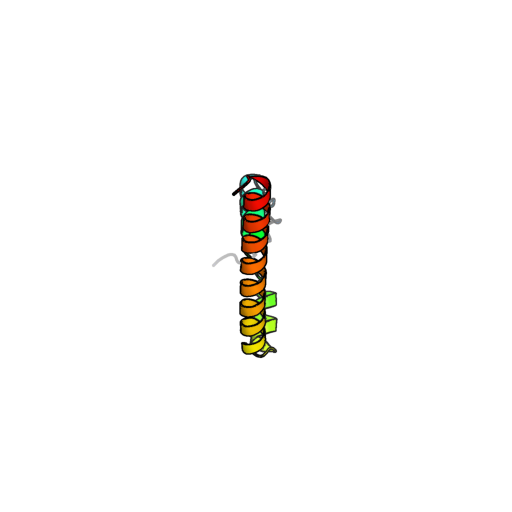Protein AF-A4BLM3-F1 (afdb_monomer_lite)

InterPro domains:
  IPR021344 Protein of unknown function DUF2970 [PF11174] (20-74)

Radius of gyration: 23.95 Å; chains: 1; bounding box: 36×38×82 Å

Organism: NCBI:txid314278

Sequence (79 aa):
MNADTQKQAVPAEQPRVSTWQVIKSTLAAGFGVQSEAARQRDFTHGRPLHFIIAGVVGTILFVLTVAMIVRVVLHMAGA

Secondary structure (DSSP, 8-state):
--------PPPPPPPPPPHHHHHHHHHHHHTT---HHHHHHHHHHS-HHHHHHHHHHHHHHHHHHHHHHHHHHHHHTT-

Structure (mmCIF, N/CA/C/O backbone):
data_AF-A4BLM3-F1
#
_entry.id   AF-A4BLM3-F1
#
loop_
_atom_site.group_PDB
_atom_site.id
_atom_site.type_symbol
_atom_site.label_atom_id
_atom_site.label_alt_id
_atom_site.label_comp_id
_atom_site.label_asym_id
_atom_site.label_entity_id
_atom_s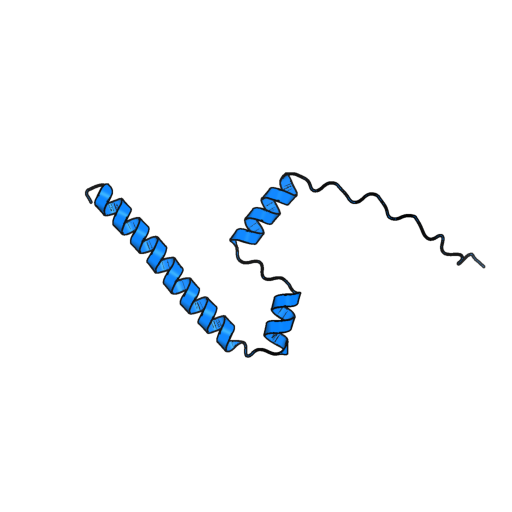ite.label_seq_id
_atom_site.pdbx_PDB_ins_code
_atom_site.Cartn_x
_atom_site.Cartn_y
_atom_site.Cartn_z
_atom_site.occupancy
_atom_site.B_iso_or_equiv
_atom_site.auth_seq_id
_atom_site.auth_comp_id
_atom_site.auth_asym_id
_atom_site.auth_atom_id
_atom_site.pdbx_PDB_model_num
ATOM 1 N N . MET A 1 1 ? -7.509 17.499 56.433 1.00 49.06 1 MET A N 1
ATOM 2 C CA . MET A 1 1 ? -8.288 16.765 55.415 1.00 49.06 1 MET A CA 1
ATOM 3 C C . MET A 1 1 ? -8.967 17.824 54.547 1.00 49.06 1 MET A C 1
ATOM 5 O O . MET A 1 1 ? -9.996 18.341 54.948 1.00 49.06 1 MET A O 1
ATOM 9 N N . ASN A 1 2 ? -8.199 18.524 53.707 1.00 49.28 2 ASN A N 1
ATOM 10 C CA . ASN A 1 2 ? -7.910 18.254 52.282 1.00 49.28 2 ASN A CA 1
ATOM 11 C C . ASN A 1 2 ? -9.210 18.353 51.459 1.00 49.28 2 ASN A C 1
ATOM 13 O O . ASN A 1 2 ? -10.098 17.543 51.667 1.00 49.28 2 ASN A O 1
ATOM 17 N N . ALA A 1 3 ? -9.484 19.460 50.761 1.00 59.56 3 ALA A N 1
ATOM 18 C CA . ALA A 1 3 ? -8.800 20.004 49.574 1.00 59.56 3 ALA A CA 1
ATOM 19 C C . ALA A 1 3 ? -9.199 19.310 48.257 1.00 59.56 3 ALA A C 1
ATOM 21 O O . ALA A 1 3 ? -8.327 18.947 47.483 1.00 59.56 3 ALA A O 1
ATOM 22 N N . ASP A 1 4 ? -10.502 19.217 47.973 1.00 57.00 4 ASP A N 1
ATOM 23 C CA . ASP A 1 4 ? -11.010 18.714 46.684 1.00 57.00 4 ASP A CA 1
ATOM 24 C C . ASP A 1 4 ? -11.801 19.775 45.903 1.00 57.00 4 ASP A C 1
ATOM 26 O O . ASP A 1 4 ? -12.658 19.468 45.074 1.00 57.00 4 ASP A O 1
ATOM 30 N N . THR A 1 5 ? -11.482 21.056 46.105 1.00 61.09 5 THR A N 1
ATOM 31 C CA . THR A 1 5 ? -11.844 22.089 45.128 1.00 61.09 5 THR A CA 1
ATOM 32 C C . THR A 1 5 ? -10.905 21.936 43.937 1.00 61.09 5 THR A C 1
ATOM 34 O O . THR A 1 5 ? -9.881 22.616 43.835 1.00 61.09 5 THR A O 1
ATOM 37 N N . GLN A 1 6 ? -11.227 20.982 43.059 1.00 60.81 6 GLN A N 1
ATOM 38 C CA . GLN A 1 6 ? -10.545 20.786 41.788 1.00 60.81 6 GLN A CA 1
ATOM 39 C C . GLN A 1 6 ? -10.612 22.073 40.965 1.00 60.81 6 GLN A C 1
ATOM 41 O O . GLN A 1 6 ? -11.619 22.434 40.358 1.00 60.81 6 GLN A O 1
ATOM 46 N N . LYS A 1 7 ? -9.475 22.759 40.981 1.00 56.25 7 LYS A N 1
ATOM 47 C CA . LYS A 1 7 ? -9.083 23.864 40.124 1.00 56.25 7 LYS A CA 1
ATOM 48 C C . LYS A 1 7 ? -9.171 23.390 38.669 1.00 56.25 7 LYS A C 1
ATO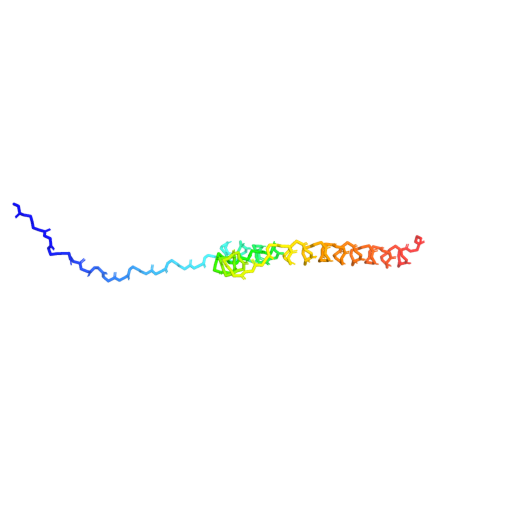M 50 O O . LYS A 1 7 ? -8.275 22.700 38.191 1.00 56.25 7 LYS A O 1
ATOM 55 N N . GLN A 1 8 ? -10.254 23.735 37.974 1.00 64.25 8 GLN A N 1
ATOM 56 C CA . GLN A 1 8 ? -10.355 23.551 36.526 1.00 64.25 8 GLN A CA 1
ATOM 57 C C . GLN A 1 8 ? -9.265 24.400 35.865 1.00 64.25 8 GLN A C 1
ATOM 59 O O . GLN A 1 8 ? -9.343 25.628 35.821 1.00 64.25 8 GLN A O 1
ATOM 64 N N . ALA A 1 9 ? -8.193 23.740 35.435 1.00 60.22 9 ALA A N 1
ATOM 65 C CA . ALA A 1 9 ? -7.118 24.362 34.687 1.00 60.22 9 ALA A CA 1
ATOM 66 C C . ALA A 1 9 ? -7.597 24.640 33.256 1.00 60.22 9 ALA A C 1
ATOM 68 O O . ALA A 1 9 ? -8.157 23.767 32.594 1.00 60.22 9 ALA A O 1
ATOM 69 N N . VAL A 1 10 ? -7.370 25.870 32.796 1.00 64.62 10 VAL A N 1
ATOM 70 C CA . VAL A 1 10 ? -7.530 26.302 31.402 1.00 64.62 10 VAL A CA 1
ATOM 71 C C . VAL A 1 10 ? -6.795 25.306 30.483 1.00 64.62 10 VAL A C 1
ATOM 73 O O . VAL A 1 10 ? -5.660 24.950 30.813 1.00 64.62 10 VAL A O 1
ATOM 76 N N . PRO A 1 11 ? -7.393 24.825 29.371 1.00 60.16 11 PRO A N 1
ATOM 77 C CA . PRO A 1 11 ? -6.756 23.830 28.511 1.00 60.16 11 PRO A CA 1
ATOM 78 C C . PRO A 1 11 ? -5.384 24.305 28.029 1.00 60.16 11 PRO A C 1
ATOM 80 O O . PRO A 1 11 ? -5.257 25.393 27.468 1.00 60.16 11 PRO A O 1
ATOM 83 N N . ALA A 1 12 ? -4.364 23.482 28.267 1.00 64.75 12 ALA A N 1
ATOM 84 C CA . ALA A 1 12 ? -3.008 23.710 27.796 1.00 64.75 12 ALA A CA 1
ATOM 85 C C . ALA A 1 12 ? -2.973 23.846 26.262 1.00 64.75 12 ALA A C 1
ATOM 87 O O . ALA A 1 12 ? -3.673 23.134 25.541 1.00 64.75 12 ALA A O 1
ATOM 88 N N . GLU A 1 13 ? -2.142 24.770 25.786 1.00 62.97 13 GLU A N 1
ATOM 89 C CA . GLU A 1 13 ? -1.848 25.038 24.379 1.00 62.97 13 GLU A CA 1
ATOM 90 C C . GLU A 1 13 ? -1.540 23.728 23.630 1.00 62.97 13 GLU A C 1
ATOM 92 O O . GLU A 1 13 ? -0.618 22.992 23.986 1.00 62.97 13 GLU A O 1
ATOM 97 N N . GLN A 1 14 ? -2.351 23.394 22.621 1.00 66.19 14 GLN A N 1
ATOM 98 C CA . GLN A 1 14 ? -2.185 22.160 21.849 1.00 66.19 14 GLN A CA 1
ATOM 99 C C . GLN A 1 14 ? -0.830 22.194 21.116 1.00 66.19 14 GLN A C 1
ATOM 101 O O . GLN A 1 14 ? -0.547 23.179 20.425 1.00 66.19 14 GLN A O 1
ATOM 106 N N . PRO A 1 15 ? 0.017 21.150 21.225 1.00 70.62 15 PRO A N 1
ATOM 107 C CA . PRO A 1 15 ? 1.331 21.140 20.590 1.00 70.62 15 PRO A CA 1
ATOM 108 C C . PRO A 1 15 ? 1.202 21.336 19.078 1.00 70.62 15 PRO A C 1
ATOM 110 O O . PRO A 1 15 ? 0.414 20.652 18.423 1.00 70.62 15 PRO A O 1
ATOM 113 N N . ARG A 1 16 ? 1.991 22.251 18.500 1.00 77.94 16 ARG A N 1
ATOM 114 C CA . ARG A 1 16 ? 2.010 22.445 17.044 1.00 77.94 16 ARG A CA 1
ATOM 115 C C . ARG A 1 16 ? 2.440 21.147 16.368 1.00 77.94 16 ARG A C 1
ATOM 117 O O . ARG A 1 16 ? 3.496 20.597 16.686 1.00 77.94 16 ARG A O 1
ATOM 124 N N . VAL A 1 17 ? 1.617 20.684 15.429 1.00 77.25 17 VAL A N 1
ATOM 125 C CA . VAL A 1 17 ? 1.885 19.485 14.633 1.00 77.25 17 VAL A CA 1
ATOM 126 C C . VAL A 1 17 ? 3.214 19.675 13.917 1.00 77.25 17 VAL A C 1
ATOM 128 O O . VAL A 1 17 ? 3.382 20.626 13.153 1.00 77.25 17 VAL A O 1
ATOM 131 N N . SER A 1 18 ? 4.190 18.819 14.200 1.00 89.19 18 SER A N 1
ATOM 132 C CA . SER A 1 18 ? 5.512 18.973 13.595 1.00 89.19 18 SER A CA 1
ATOM 133 C C . SER A 1 18 ? 5.490 18.491 12.146 1.00 89.19 18 SER A C 1
ATOM 135 O O . SER A 1 18 ? 4.745 17.574 11.796 1.00 89.19 18 SER A O 1
ATOM 137 N N . THR A 1 19 ? 6.362 19.035 11.295 1.00 90.56 19 THR A N 1
ATOM 138 C CA . THR A 1 19 ? 6.547 18.563 9.907 1.00 90.56 19 THR A CA 1
ATOM 139 C C . THR A 1 19 ? 6.789 17.051 9.849 1.00 90.56 19 THR A C 1
ATOM 141 O O . THR A 1 19 ? 6.376 16.359 8.922 1.00 90.56 19 THR A O 1
ATOM 144 N N . TRP A 1 20 ? 7.398 16.513 10.903 1.00 85.31 20 TRP A N 1
ATOM 145 C CA . TRP A 1 20 ? 7.618 15.087 11.074 1.00 85.31 20 TRP A CA 1
ATOM 146 C C . TRP A 1 20 ? 6.333 14.284 11.338 1.00 85.31 20 TRP A C 1
ATOM 148 O O . TRP A 1 20 ? 6.190 13.170 10.836 1.00 85.31 20 TRP A O 1
ATOM 158 N N . GLN A 1 21 ? 5.370 14.833 12.082 1.00 84.56 21 GLN A N 1
ATOM 159 C CA . GLN A 1 21 ? 4.043 14.226 12.257 1.00 84.56 21 GLN A CA 1
ATOM 160 C C . GLN A 1 21 ? 3.233 14.261 10.962 1.00 84.56 21 GLN A C 1
ATOM 162 O O . GLN A 1 21 ? 2.503 13.315 10.672 1.00 84.56 21 GLN A O 1
ATOM 167 N N . VAL A 1 22 ? 3.418 15.307 10.156 1.00 83.31 22 VAL A N 1
ATOM 168 C CA . VAL A 1 22 ? 2.783 15.420 8.840 1.00 83.31 22 VAL A CA 1
ATOM 169 C C . VAL A 1 22 ? 3.271 14.307 7.911 1.00 83.31 22 VAL A C 1
ATOM 171 O O . VAL A 1 22 ? 2.452 13.582 7.362 1.00 83.31 22 VAL A O 1
ATOM 174 N N . ILE A 1 23 ? 4.581 14.072 7.813 1.00 87.31 23 ILE A N 1
ATOM 175 C CA . ILE A 1 23 ? 5.138 12.972 7.001 1.00 87.31 23 ILE A CA 1
ATOM 176 C C . ILE A 1 23 ? 4.658 11.605 7.505 1.00 87.31 23 ILE A C 1
ATOM 178 O O . ILE A 1 23 ? 4.249 10.755 6.714 1.00 87.31 23 ILE A O 1
ATOM 182 N N . LYS A 1 24 ? 4.657 11.398 8.826 1.00 75.50 24 LYS A N 1
ATOM 183 C CA . LYS A 1 24 ? 4.152 10.157 9.430 1.00 75.50 24 LYS A CA 1
ATOM 184 C C . LYS A 1 24 ? 2.677 9.909 9.118 1.00 75.50 24 LYS A C 1
ATOM 186 O O . LYS A 1 24 ? 2.306 8.772 8.842 1.00 75.50 24 LYS A O 1
ATOM 191 N N . SER A 1 25 ? 1.858 10.956 9.133 1.00 74.62 25 SER A N 1
ATOM 192 C CA . SER A 1 25 ? 0.440 10.882 8.781 1.00 74.62 25 SER A CA 1
ATOM 193 C C . SER A 1 25 ? 0.243 10.548 7.301 1.00 74.62 25 SER A C 1
ATOM 195 O O . SER A 1 25 ? -0.516 9.644 6.963 1.00 74.62 25 SER A O 1
ATOM 197 N N . THR A 1 26 ? 0.999 11.199 6.416 1.00 79.81 26 THR A N 1
ATOM 198 C CA . THR A 1 26 ? 0.943 10.963 4.967 1.00 79.81 26 THR A CA 1
ATOM 199 C C . THR A 1 26 ? 1.329 9.530 4.600 1.00 79.81 26 THR A C 1
ATOM 201 O O . THR A 1 26 ? 0.705 8.920 3.735 1.00 79.81 26 THR A O 1
ATOM 204 N N . LEU A 1 27 ? 2.315 8.959 5.294 1.00 71.94 27 LEU A N 1
ATOM 205 C CA . LEU A 1 27 ? 2.690 7.559 5.121 1.00 71.94 27 LEU A CA 1
ATOM 206 C C . LEU A 1 27 ? 1.613 6.619 5.671 1.00 71.94 27 LEU A C 1
ATOM 208 O O . LEU A 1 27 ? 1.185 5.724 4.954 1.00 71.94 27 LEU A O 1
ATOM 212 N N . ALA A 1 28 ? 1.107 6.844 6.886 1.00 72.81 28 ALA A N 1
ATOM 213 C CA . ALA A 1 28 ? 0.031 6.028 7.454 1.00 72.81 28 ALA A CA 1
ATOM 214 C C . ALA A 1 28 ? -1.208 5.999 6.535 1.00 72.81 28 ALA A C 1
ATOM 216 O O . ALA A 1 28 ? -1.786 4.939 6.293 1.00 72.81 28 ALA A O 1
ATOM 217 N N . ALA A 1 29 ? -1.548 7.143 5.940 1.00 64.50 29 ALA A N 1
ATOM 218 C CA . ALA A 1 29 ? -2.635 7.282 4.980 1.00 64.50 29 ALA A CA 1
ATOM 219 C C . ALA A 1 29 ? -2.417 6.492 3.673 1.00 64.50 29 ALA A C 1
ATOM 221 O O . ALA A 1 29 ? -3.379 5.952 3.132 1.00 64.50 29 ALA A O 1
ATOM 222 N N . GLY A 1 30 ? -1.179 6.356 3.186 1.00 69.38 30 GLY A N 1
ATOM 223 C CA . GLY A 1 30 ? -0.869 5.539 2.002 1.00 69.38 30 GLY A CA 1
ATOM 224 C C . GLY A 1 30 ? -1.003 4.028 2.230 1.00 69.38 30 GLY A C 1
ATOM 225 O O . GLY A 1 30 ? -1.177 3.272 1.279 1.00 69.38 30 GLY A O 1
ATOM 226 N N . PHE A 1 31 ? -0.965 3.591 3.489 1.00 64.06 31 PHE A N 1
ATOM 227 C CA . PHE A 1 31 ? -0.986 2.181 3.886 1.00 64.06 31 PHE A CA 1
ATOM 228 C C . PHE A 1 31 ? -2.369 1.655 4.308 1.00 64.06 31 PHE A C 1
ATOM 230 O O . PHE A 1 31 ? -2.479 0.500 4.711 1.00 64.06 31 PHE A O 1
ATOM 237 N N . GLY A 1 32 ? -3.438 2.450 4.197 1.00 67.69 32 GLY A N 1
ATOM 238 C CA . GLY A 1 32 ? -4.797 1.966 4.469 1.00 67.69 32 GLY A CA 1
ATOM 239 C C . GLY A 1 32 ? -5.164 1.918 5.954 1.00 67.69 32 GLY A C 1
ATOM 240 O O . GLY A 1 32 ? -5.882 1.016 6.382 1.00 67.69 32 GLY A O 1
ATOM 241 N N . VAL A 1 33 ? -4.692 2.884 6.752 1.00 66.00 33 VAL A N 1
ATOM 242 C CA . VAL A 1 33 ? -5.073 3.014 8.170 1.00 66.00 33 VAL A CA 1
ATOM 243 C C . VAL A 1 33 ? -6.561 3.332 8.319 1.00 66.00 33 VAL A C 1
ATOM 245 O O . VAL A 1 33 ? -7.002 4.480 8.354 1.00 66.00 33 VAL A O 1
ATOM 248 N N . GLN A 1 34 ? -7.361 2.275 8.397 1.00 66.81 34 GLN A N 1
ATOM 249 C CA . GLN A 1 34 ? -8.774 2.380 8.700 1.00 66.81 34 GLN A CA 1
ATOM 250 C C . GLN A 1 34 ? -8.934 2.781 10.170 1.00 66.81 34 GLN A C 1
ATOM 252 O O . GLN A 1 34 ? -8.363 2.160 11.066 1.00 66.81 34 GLN A O 1
ATOM 257 N N . SER A 1 35 ? -9.694 3.850 10.418 1.00 74.81 35 SER A N 1
ATOM 258 C CA . SER A 1 35 ? -9.925 4.346 11.773 1.00 74.81 35 SER A CA 1
ATOM 259 C C . SER A 1 35 ? -10.647 3.302 12.630 1.00 74.81 35 SER A C 1
ATOM 261 O O . SER A 1 35 ? -11.480 2.535 12.145 1.00 74.81 35 SER A O 1
ATOM 263 N N . GLU A 1 36 ? -10.367 3.311 13.932 1.00 72.81 36 GLU A N 1
ATOM 264 C CA . GLU A 1 36 ? -10.997 2.413 14.910 1.00 72.81 36 GLU A CA 1
ATOM 265 C C . GLU A 1 36 ? -12.529 2.478 14.878 1.00 72.81 36 GLU A C 1
ATOM 267 O O . GLU A 1 36 ? -13.195 1.457 14.992 1.00 72.81 36 GLU A O 1
ATOM 272 N N . ALA A 1 37 ? -13.106 3.654 14.625 1.00 74.44 37 ALA A N 1
ATOM 273 C CA . ALA A 1 37 ? -14.552 3.810 1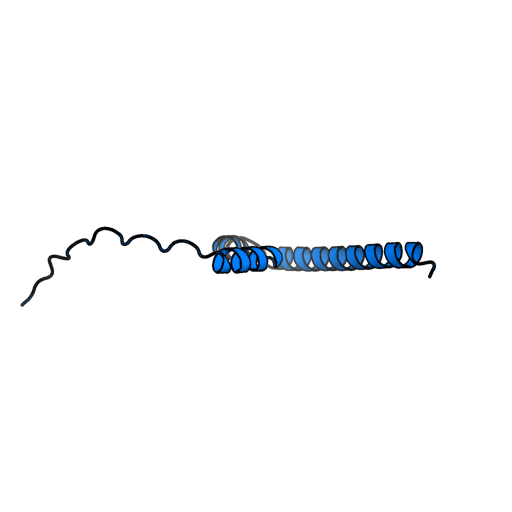4.479 1.00 74.44 37 ALA A CA 1
ATOM 274 C C . ALA A 1 37 ? -15.106 3.088 13.237 1.00 74.44 37 ALA A C 1
ATOM 276 O O . ALA A 1 37 ? -16.182 2.489 13.293 1.00 74.44 37 ALA A O 1
ATOM 277 N N . ALA A 1 38 ? -14.372 3.124 12.119 1.00 71.62 38 ALA A N 1
ATOM 278 C CA . ALA A 1 38 ? -14.757 2.416 10.904 1.00 71.62 38 ALA A CA 1
ATOM 279 C C . ALA A 1 38 ? -14.649 0.902 11.116 1.00 71.62 38 ALA A C 1
ATOM 281 O O . ALA A 1 38 ? -15.597 0.186 10.816 1.00 71.62 38 ALA A O 1
ATOM 282 N N . ARG A 1 39 ? -13.575 0.446 11.769 1.00 74.94 39 ARG A N 1
ATOM 283 C CA . ARG A 1 39 ? -13.428 -0.937 12.231 1.00 74.94 39 ARG A CA 1
ATOM 284 C C . ARG A 1 39 ? -14.612 -1.348 13.118 1.00 74.94 39 ARG A C 1
ATOM 286 O O . ARG A 1 39 ? -15.321 -2.295 12.807 1.00 74.94 39 ARG A O 1
ATOM 293 N N . GLN A 1 40 ? -14.906 -0.609 14.181 1.00 78.62 40 GLN A N 1
ATOM 294 C CA . GLN A 1 40 ? -15.983 -0.953 15.112 1.00 78.62 40 GLN A CA 1
ATOM 295 C C . GLN A 1 40 ? -17.345 -1.075 14.411 1.00 78.62 40 GLN A C 1
ATOM 297 O O . GLN A 1 40 ? -18.087 -2.016 14.659 1.00 78.62 40 GLN A O 1
ATOM 302 N N . ARG A 1 41 ? -17.682 -0.163 13.496 1.00 74.12 41 ARG A N 1
ATOM 303 C CA . ARG A 1 41 ? -18.937 -0.230 12.730 1.00 74.12 41 ARG A CA 1
ATOM 304 C C . ARG A 1 41 ? -19.002 -1.479 11.848 1.00 74.12 41 ARG A C 1
ATOM 306 O O . ARG A 1 41 ? -20.016 -2.178 11.835 1.00 74.12 41 ARG A O 1
ATOM 313 N N . ASP A 1 42 ? -17.903 -1.747 11.164 1.00 76.06 42 ASP A N 1
ATOM 314 C CA . ASP A 1 42 ? -17.754 -2.811 10.180 1.00 76.06 42 ASP A CA 1
ATOM 315 C C . ASP A 1 42 ? -17.739 -4.204 10.829 1.00 76.06 42 ASP A C 1
ATOM 317 O O . ASP A 1 42 ? -18.273 -5.158 10.264 1.00 76.06 42 ASP A O 1
ATOM 321 N N . PHE A 1 43 ? -17.214 -4.309 12.052 1.00 70.50 43 PHE A N 1
ATOM 322 C CA . PHE A 1 43 ? -17.148 -5.553 12.822 1.00 70.50 43 PHE A CA 1
ATOM 323 C C . PHE A 1 43 ? -18.329 -5.763 13.784 1.00 70.50 43 PHE A C 1
ATOM 325 O O . PHE A 1 43 ? -18.609 -6.906 14.136 1.00 70.50 43 PHE A O 1
ATOM 332 N N . THR A 1 44 ? -19.050 -4.709 14.186 1.00 75.12 44 THR A N 1
ATOM 333 C CA . THR A 1 44 ? -20.243 -4.839 15.049 1.00 75.12 44 THR A CA 1
ATOM 334 C C . THR A 1 44 ? -21.523 -5.096 14.247 1.00 75.12 44 THR A C 1
ATOM 336 O O . THR A 1 44 ? -22.403 -5.804 14.727 1.00 75.12 44 THR A O 1
ATOM 339 N N . HIS A 1 45 ? -21.646 -4.548 13.032 1.00 67.94 45 HIS A N 1
ATOM 340 C CA . HIS A 1 45 ? -22.864 -4.680 12.212 1.00 67.94 45 HIS A CA 1
ATOM 341 C C . HIS A 1 45 ? -22.635 -5.399 10.874 1.00 67.94 45 HIS A C 1
ATOM 343 O O . HIS A 1 45 ? -23.598 -5.781 10.209 1.00 67.94 45 HIS A O 1
ATOM 349 N N . GLY A 1 46 ? -21.380 -5.577 10.453 1.00 65.50 46 GLY A N 1
ATOM 350 C CA . GLY A 1 46 ? -21.022 -6.198 9.179 1.00 65.50 46 GLY A CA 1
ATOM 351 C C . GLY A 1 46 ? -20.590 -7.660 9.308 1.00 65.50 46 GLY A C 1
ATOM 352 O O . GLY A 1 46 ? -20.177 -8.133 10.364 1.00 65.50 46 GLY A O 1
ATOM 353 N N . ARG A 1 47 ? -20.661 -8.399 8.191 1.00 79.19 47 ARG A N 1
ATOM 354 C CA . ARG A 1 47 ? -20.096 -9.754 8.084 1.00 79.19 47 ARG A CA 1
ATOM 355 C C . ARG A 1 47 ? -18.621 -9.646 7.670 1.00 79.19 47 ARG A C 1
ATOM 357 O O . ARG A 1 47 ? -18.377 -9.177 6.554 1.00 79.19 47 ARG A O 1
ATOM 364 N N . PRO A 1 48 ? -17.659 -10.167 8.460 1.00 78.38 48 PRO A N 1
ATOM 365 C CA . PRO A 1 48 ? -16.218 -10.097 8.168 1.00 78.38 48 PRO A CA 1
ATOM 366 C C . PRO A 1 48 ? -15.824 -10.564 6.759 1.00 78.38 48 PRO A C 1
ATOM 368 O O . PRO A 1 48 ? -14.868 -10.073 6.168 1.00 78.38 48 PRO A O 1
ATOM 371 N N . LEU A 1 49 ? -16.608 -11.477 6.183 1.00 83.69 49 LEU A N 1
ATOM 372 C CA . LEU A 1 49 ? -16.383 -12.029 4.851 1.00 83.69 49 LEU A CA 1
ATOM 373 C C . LEU A 1 49 ? -16.368 -10.971 3.731 1.00 83.69 49 LEU A C 1
ATOM 375 O O . LEU A 1 49 ? -15.608 -11.117 2.779 1.00 83.69 49 LEU A O 1
ATOM 379 N N . HIS A 1 50 ? -17.150 -9.894 3.845 1.00 82.31 50 HIS A N 1
ATOM 380 C CA . HIS A 1 50 ? -17.182 -8.846 2.814 1.00 82.31 50 HIS A CA 1
ATOM 381 C C . HIS A 1 50 ? -15.862 -8.066 2.764 1.00 82.31 50 HIS A C 1
ATOM 383 O O . HIS A 1 50 ? -15.385 -7.737 1.681 1.00 82.31 50 HIS A O 1
ATOM 389 N N . PHE A 1 51 ? -15.228 -7.850 3.919 1.00 82.56 51 PHE A N 1
ATOM 390 C CA . PHE A 1 51 ? -13.923 -7.194 4.018 1.00 82.56 51 PHE A CA 1
ATOM 391 C C . PHE A 1 51 ? -12.799 -8.070 3.465 1.00 82.56 51 PHE A C 1
ATOM 393 O O . PHE A 1 51 ? -11.894 -7.564 2.807 1.00 82.56 51 PHE A O 1
ATOM 400 N N . ILE A 1 52 ? -12.888 -9.389 3.657 1.00 84.19 52 ILE A N 1
ATOM 401 C CA . ILE A 1 52 ? -11.930 -10.348 3.091 1.00 84.19 52 ILE A CA 1
ATOM 402 C C . ILE A 1 52 ? -12.020 -10.356 1.564 1.00 84.19 52 ILE A C 1
ATOM 404 O O . ILE A 1 52 ? -11.000 -10.246 0.889 1.00 84.19 52 ILE A O 1
ATOM 408 N N . ILE A 1 53 ? -13.232 -10.435 1.011 1.00 90.19 53 ILE A N 1
ATOM 409 C CA . ILE A 1 53 ? -13.437 -10.410 -0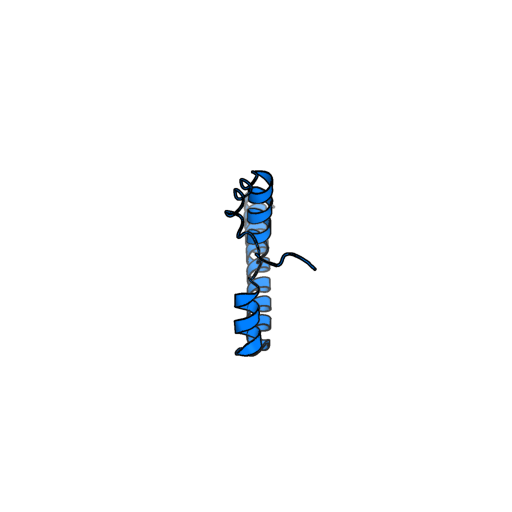.443 1.00 90.19 53 ILE A CA 1
ATOM 410 C C . ILE A 1 53 ? -12.947 -9.080 -1.025 1.00 90.19 53 ILE A C 1
ATOM 412 O O . ILE A 1 53 ? -12.210 -9.083 -2.009 1.00 90.19 53 ILE A O 1
ATOM 416 N N . ALA A 1 54 ? -13.299 -7.955 -0.397 1.00 86.44 54 ALA A N 1
ATOM 417 C CA . ALA A 1 54 ? -12.836 -6.636 -0.817 1.00 86.44 54 ALA A CA 1
ATOM 418 C C . ALA A 1 54 ? -11.302 -6.532 -0.799 1.00 86.44 54 ALA A C 1
ATOM 420 O O . ALA A 1 54 ? -10.713 -6.034 -1.759 1.00 86.44 54 ALA A O 1
ATOM 421 N N . GLY A 1 55 ? -10.653 -7.058 0.245 1.00 84.62 55 GLY A N 1
ATOM 422 C CA . GLY A 1 55 ? -9.196 -7.125 0.342 1.00 84.62 55 GLY A CA 1
ATOM 423 C C . GLY A 1 55 ? -8.576 -7.956 -0.782 1.00 84.62 55 GLY A C 1
ATOM 424 O O . GLY A 1 55 ? -7.686 -7.472 -1.474 1.00 84.62 55 GLY A O 1
ATOM 425 N N . VAL A 1 56 ? -9.093 -9.164 -1.029 1.00 93.12 56 VAL A N 1
ATOM 426 C CA . VAL A 1 56 ? -8.595 -10.064 -2.085 1.00 93.12 56 VAL A CA 1
ATOM 427 C C . VAL A 1 56 ? -8.737 -9.437 -3.471 1.00 93.12 56 VAL A C 1
ATOM 429 O O . VAL A 1 56 ? -7.780 -9.429 -4.246 1.00 93.12 56 VAL A O 1
ATOM 432 N N . VAL A 1 57 ? -9.903 -8.869 -3.781 1.00 94.00 57 VAL A N 1
ATOM 433 C CA . VAL A 1 57 ? -10.137 -8.178 -5.056 1.00 94.00 57 VAL A CA 1
ATOM 434 C C . VAL A 1 57 ? -9.192 -6.983 -5.198 1.00 94.00 57 VAL A C 1
ATOM 436 O O . VAL A 1 57 ? -8.546 -6.837 -6.235 1.00 94.00 57 VAL A O 1
ATOM 439 N N . GLY A 1 58 ? -9.051 -6.168 -4.149 1.00 89.94 58 GLY A N 1
ATOM 440 C CA . GLY A 1 58 ? -8.138 -5.025 -4.139 1.00 89.94 58 GLY A CA 1
ATOM 441 C C . GLY A 1 58 ? -6.683 -5.430 -4.381 1.00 89.94 58 GLY A C 1
ATOM 442 O O . GLY A 1 58 ? -5.992 -4.801 -5.182 1.00 89.94 58 GLY A O 1
ATOM 443 N N . THR A 1 59 ? -6.226 -6.521 -3.762 1.00 90.44 59 THR A N 1
ATOM 444 C CA . THR A 1 59 ? -4.873 -7.054 -3.967 1.00 90.44 59 THR A CA 1
ATOM 445 C C . THR A 1 59 ? -4.660 -7.546 -5.396 1.00 90.44 59 THR A C 1
ATOM 447 O O . THR A 1 59 ? -3.637 -7.224 -6.000 1.00 90.44 59 THR A O 1
ATOM 450 N N . ILE A 1 60 ? -5.615 -8.284 -5.967 1.00 96.56 60 ILE A N 1
ATOM 451 C CA . ILE A 1 60 ? -5.511 -8.769 -7.352 1.00 96.56 60 ILE A CA 1
ATOM 452 C C . ILE A 1 60 ? -5.401 -7.584 -8.317 1.00 96.56 60 ILE A C 1
ATOM 454 O O . ILE A 1 60 ? -4.502 -7.549 -9.157 1.00 96.56 60 ILE A O 1
ATOM 458 N N . LEU A 1 61 ? -6.267 -6.582 -8.160 1.00 94.69 61 LEU A N 1
ATOM 459 C CA . LEU A 1 61 ? -6.242 -5.375 -8.986 1.00 94.69 61 LEU A CA 1
ATOM 460 C C . LEU A 1 61 ? -4.924 -4.602 -8.845 1.00 94.69 61 LEU A C 1
ATOM 462 O O . LEU A 1 61 ? -4.368 -4.160 -9.852 1.00 94.69 61 LEU A O 1
ATOM 466 N N . PHE A 1 62 ? -4.388 -4.478 -7.628 1.00 92.69 62 PHE A N 1
ATOM 467 C CA . PHE A 1 62 ? -3.095 -3.836 -7.389 1.00 92.69 62 PHE A CA 1
ATOM 468 C C . PHE A 1 62 ? -1.956 -4.550 -8.132 1.00 92.69 62 PHE A C 1
ATOM 470 O O . PHE A 1 62 ? -1.186 -3.908 -8.848 1.00 92.69 62 PHE A O 1
ATOM 477 N N . VAL A 1 63 ? -1.891 -5.882 -8.040 1.00 95.56 63 VAL A N 1
ATOM 478 C CA . VAL A 1 63 ? -0.863 -6.685 -8.722 1.00 95.56 63 VAL A CA 1
ATOM 479 C C . VAL A 1 63 ? -0.964 -6.550 -10.238 1.00 95.56 63 VAL A C 1
ATOM 481 O O . VAL A 1 63 ? 0.050 -6.334 -10.901 1.00 95.56 63 VAL A O 1
ATOM 484 N N . LEU A 1 64 ? -2.174 -6.624 -10.795 1.00 97.56 64 LEU A N 1
ATOM 485 C CA . LEU A 1 64 ? -2.385 -6.446 -12.234 1.00 97.56 64 LEU A CA 1
ATOM 486 C C . LEU A 1 64 ? -1.965 -5.052 -12.701 1.00 97.56 64 LEU A C 1
ATOM 488 O O . LEU A 1 64 ? -1.366 -4.914 -13.766 1.00 97.56 64 LEU A O 1
ATOM 492 N N . THR A 1 65 ? -2.236 -4.033 -11.889 1.00 96.12 65 THR A N 1
ATOM 493 C CA . THR A 1 65 ? -1.837 -2.652 -12.174 1.00 96.12 65 THR A CA 1
ATOM 494 C C . THR A 1 65 ? -0.316 -2.536 -12.248 1.00 96.12 65 THR A C 1
ATOM 496 O O . THR A 1 65 ? 0.212 -2.043 -13.243 1.00 96.12 65 THR A O 1
ATOM 499 N N . VAL A 1 66 ? 0.404 -3.052 -11.248 1.00 97.06 66 VAL A N 1
ATOM 500 C CA . VAL A 1 66 ? 1.876 -3.049 -11.244 1.00 97.06 66 VAL A CA 1
ATOM 501 C C . VAL A 1 66 ? 2.430 -3.859 -12.419 1.00 97.06 66 VAL A C 1
ATOM 503 O O . VAL A 1 66 ? 3.330 -3.394 -13.114 1.00 97.06 66 VAL A O 1
ATOM 506 N N . ALA A 1 67 ? 1.864 -5.033 -12.701 1.00 96.69 67 ALA A N 1
ATOM 507 C CA . ALA A 1 67 ? 2.289 -5.876 -13.816 1.00 96.69 67 ALA A CA 1
ATOM 508 C C . ALA A 1 67 ? 2.089 -5.189 -15.177 1.00 96.69 67 ALA A C 1
ATOM 510 O O . ALA A 1 67 ? 2.953 -5.276 -16.050 1.00 96.69 67 ALA A O 1
ATOM 511 N N . MET A 1 68 ? 0.975 -4.477 -15.354 1.00 97.00 68 MET A N 1
ATOM 512 C CA . MET A 1 68 ? 0.703 -3.698 -16.559 1.00 97.00 68 MET A CA 1
ATOM 513 C C . MET A 1 68 ? 1.702 -2.551 -16.714 1.00 97.00 68 MET A C 1
ATOM 515 O O . MET A 1 68 ? 2.273 -2.404 -17.793 1.00 97.00 68 MET A O 1
ATOM 519 N N . ILE A 1 69 ? 1.985 -1.811 -15.637 1.00 97.75 69 ILE A N 1
ATOM 520 C CA . ILE A 1 69 ? 3.012 -0.759 -15.637 1.00 97.75 69 ILE A CA 1
ATOM 521 C C . ILE A 1 69 ? 4.360 -1.335 -16.072 1.00 97.75 69 ILE A C 1
ATOM 523 O O . ILE A 1 69 ? 4.985 -0.806 -16.987 1.00 97.75 69 ILE A O 1
ATOM 527 N N . VAL A 1 70 ? 4.788 -2.448 -15.474 1.00 96.94 70 VAL A N 1
ATOM 528 C CA . VAL A 1 70 ? 6.055 -3.103 -15.829 1.00 96.94 70 VAL A CA 1
ATOM 529 C C . VAL A 1 70 ? 6.062 -3.503 -17.298 1.00 96.94 70 VAL A C 1
ATOM 531 O O . VAL A 1 70 ? 7.033 -3.242 -18.000 1.00 96.94 70 VAL A O 1
ATOM 534 N N . ARG A 1 71 ? 4.969 -4.084 -17.791 1.00 96.12 71 ARG A N 1
ATOM 535 C CA . ARG A 1 71 ? 4.865 -4.498 -19.191 1.00 96.12 71 ARG A CA 1
ATOM 536 C C . ARG A 1 71 ? 4.963 -3.314 -20.153 1.00 96.12 71 ARG A C 1
ATOM 538 O O . ARG A 1 71 ? 5.632 -3.428 -21.175 1.00 96.12 71 ARG A O 1
ATOM 545 N N . VAL A 1 72 ? 4.337 -2.187 -19.823 1.00 96.25 72 VAL A N 1
ATOM 546 C CA . VAL A 1 72 ? 4.458 -0.944 -20.596 1.00 96.25 72 VAL A CA 1
ATOM 547 C C . VAL A 1 72 ? 5.902 -0.447 -20.575 1.00 96.25 72 VAL A C 1
ATOM 549 O O . VAL A 1 72 ? 6.449 -0.145 -21.629 1.00 96.25 72 VAL A O 1
ATOM 552 N N . VAL A 1 73 ? 6.545 -0.419 -19.407 1.00 97.19 73 VAL A N 1
ATOM 553 C CA . VAL A 1 73 ? 7.944 0.018 -19.273 1.00 97.19 73 VAL A CA 1
ATOM 554 C C . VAL A 1 73 ?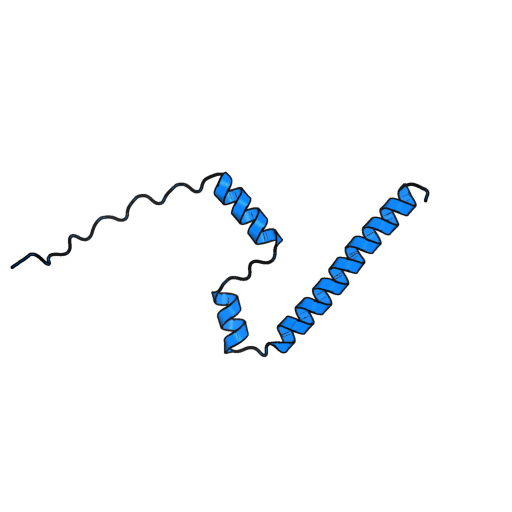 8.889 -0.867 -20.085 1.00 97.19 73 VAL A C 1
ATOM 556 O O . VAL A 1 73 ? 9.744 -0.341 -20.788 1.00 97.19 73 VAL A O 1
ATOM 559 N N . LEU A 1 74 ? 8.714 -2.190 -20.048 1.00 96.38 74 LEU A N 1
ATOM 560 C CA . LEU A 1 74 ? 9.521 -3.127 -20.836 1.00 96.38 74 LEU A CA 1
ATOM 561 C C . LEU A 1 74 ? 9.326 -2.918 -22.340 1.00 96.38 74 LEU A C 1
ATOM 563 O O . LEU A 1 74 ? 10.305 -2.865 -23.079 1.00 96.38 74 LEU A O 1
ATOM 567 N N . HIS A 1 75 ? 8.083 -2.702 -22.774 1.00 94.00 75 HIS A N 1
ATOM 568 C CA . HIS A 1 75 ? 7.786 -2.392 -24.168 1.00 94.00 75 HIS A CA 1
ATOM 569 C C . HIS A 1 75 ? 8.443 -1.079 -24.625 1.00 94.00 75 HIS A C 1
ATOM 571 O O . HIS A 1 75 ? 8.998 -1.012 -25.717 1.00 94.00 75 HIS A O 1
ATOM 577 N N . MET A 1 76 ? 8.431 -0.046 -23.776 1.00 93.00 76 MET A N 1
ATOM 578 C CA . MET A 1 76 ? 9.109 1.230 -24.047 1.00 93.00 76 MET A CA 1
ATOM 579 C C . MET A 1 76 ? 10.639 1.099 -24.032 1.00 93.00 76 MET A C 1
ATOM 581 O O . MET A 1 76 ? 11.325 1.836 -24.735 1.00 93.00 76 MET A O 1
ATOM 585 N N . ALA A 1 77 ? 11.176 0.170 -23.239 1.00 91.69 77 ALA A N 1
ATOM 586 C CA . ALA A 1 77 ? 12.607 -0.102 -23.145 1.00 91.69 77 ALA A CA 1
ATOM 587 C C . ALA A 1 77 ? 13.140 -0.990 -24.288 1.00 91.69 77 ALA A C 1
ATOM 589 O O . ALA A 1 77 ? 14.348 -1.207 -24.366 1.00 91.69 77 ALA A O 1
ATOM 590 N N . GLY A 1 78 ? 12.266 -1.483 -25.175 1.00 81.38 78 GLY A N 1
ATOM 591 C CA . GLY A 1 78 ? 12.640 -2.312 -26.324 1.00 81.38 78 GLY A CA 1
ATOM 592 C C . GLY A 1 78 ? 12.971 -3.769 -25.982 1.00 81.38 78 GLY A C 1
ATOM 593 O O . GLY A 1 78 ? 13.672 -4.416 -26.760 1.00 81.38 78 GLY A O 1
ATOM 594 N N . ALA A 1 79 ? 12.505 -4.258 -24.828 1.00 62.56 79 ALA A N 1
ATOM 595 C CA . ALA A 1 79 ? 12.604 -5.659 -24.411 1.00 62.56 79 ALA A CA 1
ATOM 596 C C . ALA A 1 79 ? 11.479 -6.531 -24.992 1.00 62.56 79 ALA A C 1
ATOM 598 O O . ALA A 1 79 ? 10.377 -5.995 -25.268 1.00 62.56 79 ALA A O 1
#

Foldseek 3Di:
DDDPPPDPDDDPDDDDCDPVNVVVVVVCVVVPPDDPVNVCCCVVPHDVVVVVVVVVVVVVVVVVVVVVVVVVVCVVVVD

pLDDT: mean 78.71, std 13.32, range [49.06, 97.75]